Protein AF-A0A7R9WXA5-F1 (afdb_monomer)

Organism: NCBI:txid1486917

Solvent-accessible surface area (backbone atoms only — not comparable to full-atom values): 6353 Å² total; per-residue (Å²): 134,80,78,75,78,83,53,68,69,60,53,50,51,50,50,50,52,28,52,56,52,49,72,69,54,87,84,45,67,47,38,54,48,31,44,71,74,35,50,68,62,66,67,26,69,69,58,47,46,53,37,26,60,76,41,77,63,35,48,67,59,15,38,53,50,52,38,50,49,31,43,52,40,30,73,76,60,34,79,90,41,55,80,50,86,86,53,76,83,77,46,54,83,82,52,45,65,76,71,61,74,72,83,68,91,130

Mean predicted aligned error: 6.29 Å

pLDDT: mean 89.37, std 14.54, range [37.28, 98.56]

Structure (mmCIF, N/CA/C/O backbone):
data_AF-A0A7R9WXA5-F1
#
_entry.id   AF-A0A7R9WXA5-F1
#
loop_
_atom_site.group_PDB
_atom_site.id
_atom_site.type_symbol
_atom_site.label_atom_id
_atom_site.label_alt_id
_atom_site.label_comp_id
_atom_site.label_asym_id
_atom_site.label_entity_id
_atom_site.label_seq_id
_atom_site.pdbx_PDB_ins_code
_atom_site.Cartn_x
_atom_site.Cartn_y
_atom_site.Cartn_z
_atom_site.occupancy
_atom_site.B_iso_or_equiv
_atom_site.auth_seq_id
_atom_site.auth_comp_id
_atom_site.auth_asym_id
_atom_site.auth_atom_id
_atom_site.pdbx_PDB_model_num
ATOM 1 N N . LEU A 1 1 ? 32.493 -8.426 7.793 1.00 37.28 1 LEU A N 1
ATOM 2 C CA . LEU A 1 1 ? 32.169 -8.051 6.398 1.00 37.28 1 LEU A CA 1
ATOM 3 C C . LEU A 1 1 ? 31.004 -7.078 6.446 1.00 37.28 1 LEU A C 1
ATOM 5 O O . LEU A 1 1 ? 29.908 -7.484 6.812 1.00 37.28 1 LEU A O 1
ATOM 9 N N . GLY A 1 2 ? 31.269 -5.790 6.215 1.00 49.69 2 GLY A N 1
ATOM 10 C CA . GLY A 1 2 ? 30.218 -4.775 6.183 1.00 49.69 2 GLY A CA 1
ATOM 11 C C . GLY A 1 2 ? 29.324 -5.026 4.979 1.00 49.69 2 GLY A C 1
ATOM 12 O O . GLY A 1 2 ? 29.828 -5.157 3.865 1.00 49.69 2 GLY A O 1
ATOM 13 N N . VAL A 1 3 ? 28.016 -5.146 5.204 1.00 58.72 3 VAL A N 1
ATOM 14 C CA . VAL A 1 3 ? 27.047 -5.153 4.107 1.00 58.72 3 VAL A CA 1
ATOM 15 C C . VAL A 1 3 ? 27.260 -3.844 3.340 1.00 58.72 3 VAL A C 1
ATOM 17 O O . VAL A 1 3 ? 27.230 -2.784 3.974 1.00 58.72 3 VAL A O 1
ATOM 20 N N . PRO A 1 4 ? 27.548 -3.884 2.028 1.00 60.44 4 PRO A N 1
ATOM 21 C CA . PRO A 1 4 ? 27.756 -2.667 1.263 1.00 60.44 4 PRO A CA 1
ATOM 22 C C . PRO A 1 4 ? 26.523 -1.761 1.391 1.00 60.44 4 PRO A C 1
ATOM 24 O O . PRO A 1 4 ? 25.398 -2.269 1.450 1.00 60.44 4 PRO A O 1
ATOM 27 N N . PRO A 1 5 ? 26.718 -0.433 1.475 1.00 70.94 5 PRO A N 1
ATOM 28 C CA . PRO A 1 5 ? 25.619 0.500 1.659 1.00 70.94 5 PRO A CA 1
ATOM 29 C C . PRO A 1 5 ? 24.586 0.329 0.544 1.00 70.94 5 PRO A C 1
ATOM 31 O O . PRO A 1 5 ? 24.921 0.194 -0.633 1.00 70.94 5 PRO A O 1
ATOM 34 N N . GLU A 1 6 ? 23.317 0.322 0.941 1.00 77.69 6 GLU A N 1
ATOM 35 C CA . GLU A 1 6 ? 22.179 0.201 0.036 1.00 77.69 6 GLU A CA 1
ATOM 36 C C . GLU A 1 6 ? 22.240 1.311 -1.034 1.00 77.69 6 GLU A C 1
ATOM 38 O O . GLU A 1 6 ? 22.152 2.494 -0.709 1.00 77.69 6 GLU A O 1
ATOM 43 N N . ASN A 1 7 ? 22.402 0.941 -2.312 1.00 88.38 7 ASN A N 1
ATOM 44 C CA . ASN A 1 7 ? 22.489 1.902 -3.414 1.00 88.38 7 ASN A CA 1
ATOM 45 C C . ASN A 1 7 ? 21.105 2.545 -3.673 1.00 88.38 7 ASN A C 1
ATOM 47 O O . ASN A 1 7 ? 20.181 1.838 -4.095 1.00 88.38 7 ASN A O 1
ATOM 51 N N . PRO A 1 8 ? 20.943 3.874 -3.508 1.00 88.06 8 PRO A N 1
ATOM 52 C CA . PRO A 1 8 ? 19.649 4.539 -3.672 1.00 88.06 8 PRO A CA 1
ATOM 53 C C . PRO A 1 8 ? 19.028 4.373 -5.065 1.00 88.06 8 PRO A C 1
ATOM 55 O O . PRO A 1 8 ? 17.811 4.226 -5.182 1.00 88.06 8 PRO A O 1
ATOM 58 N N . GLN A 1 9 ? 19.841 4.359 -6.126 1.00 90.88 9 GLN A N 1
ATOM 59 C CA . GLN A 1 9 ? 19.360 4.176 -7.499 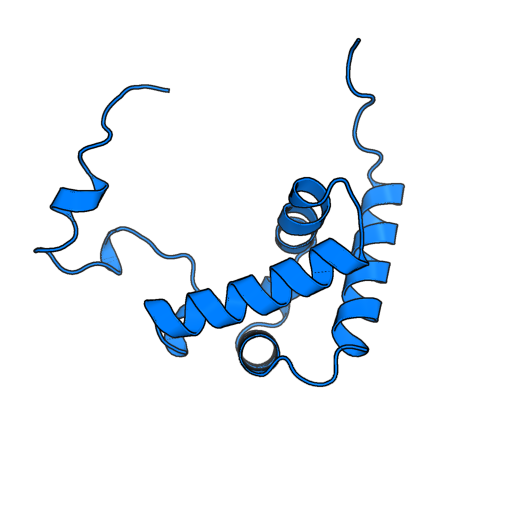1.00 90.88 9 GLN A CA 1
ATOM 60 C C . GLN A 1 9 ? 18.813 2.761 -7.702 1.00 90.88 9 GLN A C 1
ATOM 62 O O . GLN A 1 9 ? 17.733 2.589 -8.268 1.00 90.88 9 GLN A O 1
ATOM 67 N N . HIS A 1 10 ? 19.518 1.759 -7.171 1.00 91.56 10 HIS A N 1
ATOM 68 C CA . HIS A 1 10 ? 19.074 0.368 -7.217 1.00 91.56 10 HIS A CA 1
ATOM 69 C C . HIS A 1 10 ? 17.747 0.182 -6.468 1.00 91.56 10 HIS A C 1
ATOM 71 O O . HIS A 1 10 ? 16.817 -0.430 -6.988 1.00 91.56 10 HIS A O 1
ATOM 77 N N . MET A 1 11 ? 17.600 0.794 -5.290 1.00 92.44 11 MET A N 1
ATOM 78 C CA . MET A 1 11 ? 16.347 0.717 -4.531 1.00 92.44 11 MET A CA 1
ATOM 79 C C . MET A 1 11 ? 15.177 1.417 -5.210 1.00 92.44 11 MET A C 1
ATOM 81 O O . MET A 1 11 ? 14.036 0.954 -5.110 1.00 92.44 11 MET A O 1
ATOM 85 N N . ASN A 1 12 ? 15.435 2.527 -5.901 1.00 93.00 12 ASN A N 1
ATOM 86 C CA . ASN A 1 12 ? 14.410 3.202 -6.686 1.00 93.00 12 ASN A CA 1
ATOM 87 C C . ASN A 1 12 ? 13.939 2.317 -7.845 1.00 93.00 12 ASN A C 1
ATOM 89 O O . ASN A 1 12 ? 12.729 2.186 -8.040 1.00 93.00 12 ASN A O 1
ATOM 93 N N . LEU A 1 13 ? 14.865 1.650 -8.542 1.00 95.00 13 LEU A N 1
ATOM 94 C CA . LEU A 1 13 ? 14.544 0.689 -9.599 1.00 95.00 13 LEU A CA 1
ATOM 95 C C . LEU A 1 13 ? 13.698 -0.475 -9.064 1.00 95.00 13 LEU A C 1
ATOM 97 O O . LEU A 1 13 ? 12.629 -0.753 -9.604 1.00 95.00 13 LEU A O 1
ATOM 101 N N . LEU A 1 14 ? 14.112 -1.100 -7.960 1.00 96.50 14 LEU A N 1
ATOM 102 C CA . LEU A 1 14 ? 13.348 -2.182 -7.327 1.00 96.50 14 LEU A CA 1
ATOM 103 C C . LEU A 1 14 ? 11.954 -1.723 -6.890 1.00 96.50 14 LEU A C 1
ATOM 105 O O . LEU A 1 14 ? 10.974 -2.444 -7.060 1.00 96.50 14 LEU A O 1
ATOM 109 N N . SER A 1 15 ? 11.830 -0.497 -6.378 1.00 95.94 15 SER A N 1
ATOM 110 C CA . SER A 1 15 ? 10.529 0.068 -6.007 1.00 95.94 15 SER A CA 1
ATOM 111 C C . SER A 1 15 ? 9.627 0.289 -7.227 1.00 95.94 15 SER A C 1
ATOM 113 O O . SER A 1 15 ? 8.408 0.172 -7.119 1.00 95.94 15 SER A O 1
ATOM 115 N N . GLN A 1 16 ? 10.182 0.636 -8.391 1.00 95.81 16 GLN A N 1
ATOM 116 C CA . GLN A 1 16 ? 9.418 0.733 -9.641 1.00 95.81 16 GLN A CA 1
ATOM 117 C C . GLN A 1 16 ? 8.986 -0.653 -10.134 1.00 95.81 16 GLN A C 1
ATOM 119 O O . GLN A 1 16 ? 7.816 -0.841 -10.464 1.00 95.81 16 GLN A O 1
ATOM 124 N N . GLN A 1 17 ? 9.890 -1.635 -10.100 1.00 97.75 17 GLN A N 1
ATOM 125 C CA . GLN A 1 1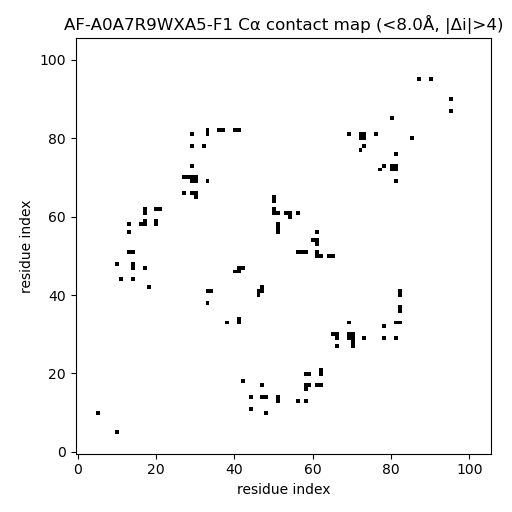7 ? 9.585 -3.024 -10.456 1.00 97.75 17 GLN A CA 1
ATOM 126 C C . GLN A 1 17 ? 8.509 -3.623 -9.543 1.00 97.75 17 GLN A C 1
ATOM 128 O O . GLN A 1 17 ? 7.585 -4.265 -10.033 1.00 97.75 17 GLN A O 1
ATOM 133 N N . LEU A 1 18 ? 8.563 -3.349 -8.237 1.00 98.19 18 LEU A N 1
ATOM 134 C CA . LEU A 1 18 ? 7.536 -3.763 -7.282 1.00 98.19 18 LEU A CA 1
ATOM 135 C C . LEU A 1 18 ? 6.169 -3.166 -7.619 1.00 98.19 18 LEU A C 1
ATOM 137 O O . LEU A 1 18 ? 5.181 -3.894 -7.638 1.00 98.19 18 LEU A O 1
ATOM 141 N N . ARG A 1 19 ? 6.095 -1.873 -7.955 1.00 97.06 19 ARG A N 1
ATOM 142 C CA . ARG A 1 19 ? 4.834 -1.257 -8.403 1.00 97.06 19 ARG A CA 1
ATOM 143 C C . ARG A 1 19 ? 4.295 -1.936 -9.661 1.00 97.06 19 ARG A C 1
ATOM 145 O O . ARG A 1 19 ? 3.125 -2.301 -9.691 1.00 97.06 19 ARG A O 1
ATOM 152 N N . ALA A 1 20 ? 5.145 -2.168 -10.661 1.00 97.19 20 ALA A N 1
ATOM 153 C CA . ALA A 1 20 ? 4.750 -2.874 -11.879 1.00 97.19 20 ALA A CA 1
ATOM 154 C C . ALA A 1 20 ? 4.264 -4.304 -11.584 1.00 97.19 20 ALA A C 1
ATOM 156 O O . ALA A 1 20 ? 3.243 -4.741 -12.118 1.00 97.19 20 ALA A O 1
ATOM 157 N N . ARG A 1 21 ? 4.944 -5.020 -10.681 1.00 98.06 21 ARG A N 1
ATOM 158 C CA . ARG A 1 21 ? 4.554 -6.368 -10.261 1.00 98.06 21 ARG A CA 1
ATOM 159 C C . ARG A 1 21 ? 3.217 -6.381 -9.525 1.00 98.06 21 ARG A C 1
ATOM 161 O O . ARG A 1 21 ? 2.407 -7.266 -9.782 1.00 98.06 21 ARG A O 1
ATOM 168 N N . LEU A 1 22 ? 2.962 -5.407 -8.653 1.00 97.56 22 LEU A N 1
ATOM 169 C CA . LEU A 1 22 ? 1.677 -5.270 -7.965 1.00 97.56 22 LEU A CA 1
ATOM 170 C C . LEU A 1 22 ? 0.538 -5.067 -8.968 1.00 97.56 22 LEU A C 1
ATOM 172 O O . LEU A 1 22 ? -0.504 -5.694 -8.814 1.00 97.56 22 LEU A O 1
ATOM 176 N N . LEU A 1 23 ? 0.739 -4.281 -10.031 1.00 95.56 23 LEU A N 1
ATOM 177 C CA . LEU A 1 23 ? -0.268 -4.096 -11.086 1.00 95.56 23 LEU A CA 1
ATOM 178 C C . LEU A 1 23 ? -0.600 -5.392 -11.844 1.00 95.56 23 LEU A C 1
ATOM 180 O O . LEU A 1 23 ? -1.725 -5.534 -12.318 1.00 95.56 23 LEU A O 1
ATOM 184 N N . SER A 1 24 ? 0.330 -6.350 -11.936 1.00 97.06 24 SER A N 1
ATOM 185 C CA . SER A 1 24 ? 0.087 -7.629 -12.619 1.00 97.06 24 SER A CA 1
ATOM 186 C C . SER A 1 24 ? -0.600 -8.691 -11.749 1.00 97.06 24 SER A C 1
ATOM 188 O O . SER A 1 24 ? -1.052 -9.715 -12.266 1.00 97.06 24 SER A O 1
ATOM 190 N N . ILE A 1 25 ? -0.718 -8.477 -10.433 1.00 97.69 25 ILE A N 1
ATOM 191 C CA . ILE A 1 25 ? -1.459 -9.381 -9.542 1.00 97.69 25 ILE A CA 1
ATOM 192 C C . ILE A 1 25 ? -2.962 -9.169 -9.745 1.00 97.69 25 ILE A C 1
ATOM 194 O O . ILE A 1 25 ? -3.498 -8.100 -9.463 1.00 97.69 25 ILE A O 1
ATOM 198 N N . ARG A 1 26 ? -3.659 -10.218 -10.198 1.00 96.69 26 ARG A N 1
ATOM 199 C CA . ARG A 1 26 ? -5.097 -10.157 -10.509 1.00 96.69 26 ARG A CA 1
ATOM 200 C C . ARG A 1 26 ? -5.993 -10.024 -9.277 1.00 96.69 26 ARG A C 1
ATOM 202 O O . ARG A 1 26 ? -6.949 -9.262 -9.314 1.00 96.69 26 ARG A O 1
ATOM 209 N N . HIS A 1 27 ? -5.704 -10.760 -8.205 1.00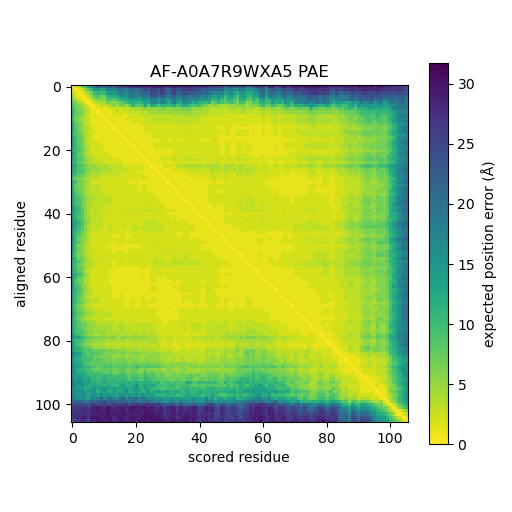 97.25 27 HIS A N 1
ATOM 210 C CA . HIS A 1 27 ? -6.563 -10.812 -7.021 1.00 97.25 27 HIS A CA 1
ATOM 211 C C . HIS A 1 27 ? -5.823 -10.305 -5.782 1.00 97.25 27 HIS A C 1
ATOM 213 O O . HIS A 1 27 ? -4.945 -10.985 -5.253 1.00 97.25 27 HIS A O 1
ATOM 219 N N . LYS A 1 28 ? -6.176 -9.095 -5.341 1.00 97.69 28 LYS A N 1
ATOM 220 C CA . LYS A 1 28 ? -5.554 -8.394 -4.206 1.00 97.69 28 LYS A CA 1
ATOM 221 C C . LYS A 1 28 ? -6.506 -7.332 -3.609 1.00 97.69 28 LYS A C 1
ATOM 223 O O . LYS A 1 28 ? -6.153 -6.153 -3.550 1.00 97.69 28 LYS A O 1
ATOM 228 N N . PRO A 1 29 ? -7.734 -7.713 -3.209 1.00 97.62 29 PRO A N 1
ATOM 229 C CA . PRO A 1 29 ? -8.806 -6.766 -2.896 1.00 97.62 29 PRO A CA 1
ATOM 230 C C . PRO A 1 29 ? -8.481 -5.815 -1.737 1.00 97.62 29 PRO A C 1
ATOM 232 O O . PRO A 1 29 ? -8.803 -4.631 -1.835 1.00 97.62 29 PRO A O 1
ATOM 235 N N . ALA A 1 30 ? -7.818 -6.272 -0.666 1.00 98.00 30 ALA A N 1
ATOM 236 C CA . ALA A 1 30 ? -7.446 -5.380 0.436 1.00 98.00 30 ALA A CA 1
ATOM 237 C C . ALA A 1 30 ? -6.377 -4.358 0.022 1.00 98.00 30 ALA A C 1
ATOM 239 O O . ALA A 1 30 ? -6.457 -3.191 0.405 1.00 98.00 30 ALA A O 1
ATOM 240 N N . PHE A 1 31 ? -5.408 -4.771 -0.803 1.00 98.25 31 PHE A N 1
ATOM 241 C CA . PHE A 1 31 ? -4.442 -3.843 -1.389 1.00 98.25 31 PHE A CA 1
ATOM 242 C C . PHE A 1 31 ? -5.138 -2.833 -2.304 1.00 98.25 31 PHE A C 1
ATOM 244 O O . PHE A 1 31 ? -4.882 -1.639 -2.189 1.00 98.25 31 PHE A O 1
ATOM 251 N N . ASP A 1 32 ? -6.036 -3.283 -3.184 1.00 98.31 32 ASP A N 1
ATOM 252 C CA . ASP A 1 32 ? -6.756 -2.399 -4.107 1.00 98.31 32 ASP A CA 1
ATOM 253 C C . ASP A 1 32 ? -7.622 -1.380 -3.368 1.00 98.31 32 ASP A C 1
ATOM 255 O O . ASP A 1 32 ? -7.702 -0.218 -3.772 1.00 98.31 32 ASP A O 1
ATOM 259 N N . LEU A 1 33 ? -8.224 -1.780 -2.248 1.00 98.00 33 LEU A N 1
ATOM 260 C CA . LEU A 1 33 ? -8.946 -0.866 -1.374 1.00 98.00 33 LEU A CA 1
ATOM 261 C C . LEU A 1 33 ? -8.008 0.146 -0.707 1.00 98.00 33 LEU A C 1
ATOM 263 O O . LEU A 1 33 ? -8.277 1.344 -0.770 1.00 98.00 33 LEU A O 1
ATOM 267 N N . ALA A 1 34 ? -6.888 -0.300 -0.134 1.00 97.69 34 ALA A N 1
ATOM 268 C CA . ALA A 1 34 ? -5.890 0.595 0.457 1.00 97.69 34 ALA A CA 1
ATOM 269 C C . ALA A 1 34 ? -5.335 1.596 -0.573 1.00 97.69 34 ALA A C 1
ATOM 271 O O . ALA A 1 34 ? -5.139 2.774 -0.277 1.00 97.69 34 ALA A O 1
ATOM 272 N N . MET A 1 35 ? -5.135 1.137 -1.808 1.00 97.44 35 MET A N 1
ATOM 273 C CA . MET A 1 35 ? -4.707 1.943 -2.944 1.00 97.44 35 MET A CA 1
ATOM 274 C C . MET A 1 35 ? -5.761 3.015 -3.287 1.00 97.44 35 MET A C 1
ATOM 276 O O . MET A 1 35 ? -5.421 4.171 -3.515 1.00 97.44 35 MET A O 1
ATOM 280 N N . ARG A 1 36 ? -7.057 2.694 -3.236 1.00 97.50 36 ARG A N 1
ATOM 281 C CA . ARG A 1 36 ? -8.125 3.701 -3.393 1.00 97.50 36 ARG A CA 1
ATOM 282 C C . ARG A 1 36 ? -8.193 4.685 -2.220 1.00 97.50 36 ARG A C 1
ATOM 284 O O . ARG A 1 36 ? -8.452 5.860 -2.448 1.00 97.50 36 ARG A O 1
ATOM 291 N N . GLN A 1 37 ? -7.959 4.221 -0.992 1.00 97.25 37 GLN A N 1
ATOM 292 C CA . GLN A 1 37 ? -8.050 5.041 0.223 1.00 97.25 37 GLN A CA 1
ATOM 293 C C . GLN A 1 37 ? -6.903 6.049 0.355 1.00 97.25 37 GLN A C 1
ATOM 295 O O . GLN A 1 37 ? -7.139 7.211 0.677 1.00 97.25 37 GLN A O 1
ATOM 300 N N . ASN A 1 38 ? -5.656 5.624 0.137 1.00 97.44 38 ASN A N 1
ATOM 301 C CA . ASN A 1 38 ? -4.501 6.510 0.263 1.00 97.44 38 ASN A CA 1
ATOM 302 C C . ASN A 1 38 ? -3.356 6.106 -0.681 1.00 97.44 38 ASN A C 1
ATOM 304 O O . ASN A 1 38 ? -2.433 5.377 -0.290 1.00 97.44 38 ASN A O 1
ATOM 308 N N . PRO A 1 39 ? -3.357 6.641 -1.912 1.00 96.44 39 PRO A N 1
ATOM 309 C CA . PRO A 1 39 ? -2.326 6.341 -2.888 1.00 96.44 39 PRO A CA 1
ATOM 310 C C . PRO A 1 39 ? -0.924 6.747 -2.488 1.00 96.44 39 PRO A C 1
ATOM 312 O O . PRO A 1 39 ? 0.032 6.028 -2.787 1.00 96.44 39 PRO A O 1
ATOM 315 N N . ALA A 1 40 ? -0.804 7.898 -1.830 1.00 96.00 40 ALA A N 1
ATOM 316 C CA . ALA A 1 40 ? 0.476 8.451 -1.423 1.00 96.00 40 ALA A CA 1
ATOM 317 C C . ALA A 1 40 ? 1.148 7.555 -0.377 1.00 96.00 40 ALA A C 1
ATOM 319 O O . ALA A 1 40 ? 2.354 7.327 -0.451 1.00 96.00 40 ALA A O 1
ATOM 320 N N . PHE A 1 41 ? 0.364 6.990 0.548 1.00 95.06 41 PHE A N 1
ATOM 321 C CA . PHE A 1 41 ? 0.850 6.031 1.535 1.00 95.06 41 PHE A CA 1
ATOM 322 C C . PHE A 1 41 ? 1.351 4.742 0.873 1.00 95.06 41 PHE A C 1
ATOM 324 O O . PHE A 1 41 ? 2.523 4.387 1.033 1.00 95.06 41 PHE A O 1
ATOM 331 N N . VAL A 1 42 ? 0.489 4.077 0.090 1.00 95.9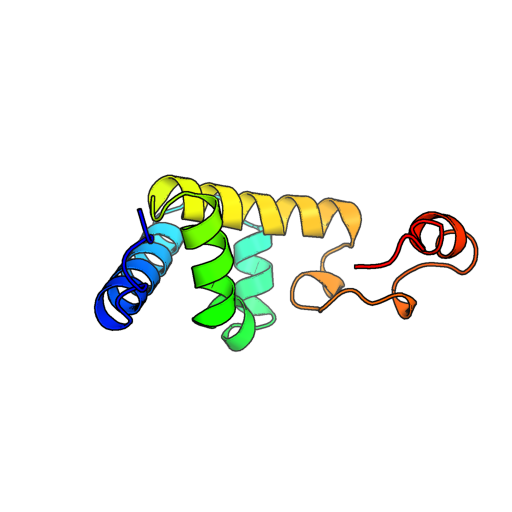4 42 VAL A N 1
ATOM 332 C CA . VAL A 1 42 ? 0.785 2.769 -0.525 1.00 95.94 42 VAL A CA 1
ATOM 333 C C . VAL A 1 42 ? 1.961 2.858 -1.501 1.00 95.94 42 VAL A C 1
ATOM 335 O O . VAL A 1 42 ? 2.810 1.969 -1.528 1.00 95.94 42 VAL A O 1
ATOM 338 N N . ASN A 1 43 ? 2.062 3.953 -2.262 1.00 94.88 43 ASN A N 1
ATOM 339 C CA . ASN A 1 43 ? 3.161 4.174 -3.203 1.00 94.88 43 ASN A CA 1
ATOM 340 C C . ASN A 1 43 ? 4.387 4.854 -2.591 1.00 94.88 43 ASN A C 1
ATOM 342 O O . ASN A 1 43 ? 5.337 5.131 -3.333 1.00 94.88 43 ASN A O 1
ATOM 346 N N . SER A 1 44 ? 4.416 5.140 -1.288 1.00 94.75 44 SER A N 1
ATOM 347 C CA . SER A 1 44 ? 5.568 5.823 -0.702 1.00 94.75 44 SER A CA 1
ATOM 348 C C . SER A 1 44 ? 6.834 4.953 -0.822 1.00 94.75 44 SER A C 1
ATOM 350 O O . SER A 1 44 ? 6.813 3.759 -0.500 1.00 94.75 44 SER A O 1
ATOM 352 N N . PRO A 1 45 ? 7.976 5.513 -1.271 1.00 92.25 45 PRO A N 1
ATOM 353 C CA . PRO A 1 45 ? 9.215 4.746 -1.406 1.00 92.25 45 PRO A CA 1
ATOM 354 C C . PRO A 1 45 ? 9.685 4.128 -0.088 1.00 92.25 45 PRO A C 1
ATOM 356 O O . PRO A 1 45 ? 10.317 3.078 -0.083 1.00 92.25 45 PRO A O 1
ATOM 359 N N . GLN A 1 46 ? 9.414 4.778 1.044 1.00 91.69 46 GLN A N 1
ATOM 360 C CA . GLN A 1 46 ? 9.794 4.249 2.350 1.00 91.69 46 GLN A CA 1
ATOM 361 C C . GLN A 1 46 ? 8.989 2.995 2.703 1.00 91.69 46 GLN A C 1
ATOM 363 O O . GLN A 1 46 ? 9.591 2.003 3.104 1.00 91.69 46 GLN A O 1
ATOM 368 N N . PHE A 1 47 ? 7.671 3.008 2.479 1.00 95.00 47 PHE A N 1
ATOM 369 C CA . PHE A 1 47 ? 6.806 1.857 2.734 1.00 95.00 47 PHE A CA 1
ATOM 370 C C . PHE A 1 47 ? 7.171 0.665 1.845 1.00 95.00 47 PHE A C 1
ATOM 372 O O . PHE A 1 47 ? 7.426 -0.422 2.354 1.00 95.00 47 PHE A O 1
ATOM 379 N N . LEU A 1 48 ? 7.301 0.871 0.531 1.00 96.38 48 LEU A N 1
ATOM 380 C CA . LEU A 1 48 ? 7.660 -0.200 -0.408 1.00 96.38 48 LEU A CA 1
ATOM 381 C C . LEU A 1 48 ? 9.022 -0.833 -0.088 1.00 96.38 48 LEU A C 1
ATOM 383 O O . LEU A 1 48 ? 9.173 -2.055 -0.136 1.00 96.38 48 LEU A O 1
ATOM 387 N N . ARG A 1 49 ? 10.009 -0.016 0.305 1.00 95.00 49 ARG A N 1
ATOM 388 C CA . ARG A 1 49 ? 11.340 -0.510 0.684 1.00 95.00 49 ARG A CA 1
ATOM 389 C C . ARG A 1 49 ? 11.326 -1.399 1.923 1.00 95.00 49 ARG A C 1
ATOM 391 O O . ARG A 1 49 ? 12.187 -2.266 2.019 1.00 95.00 49 ARG A O 1
ATOM 398 N N . MET A 1 50 ? 10.369 -1.243 2.842 1.00 95.31 50 MET A N 1
ATOM 399 C CA . MET A 1 50 ? 10.254 -2.153 3.991 1.00 95.31 50 MET A CA 1
ATOM 400 C C . MET A 1 50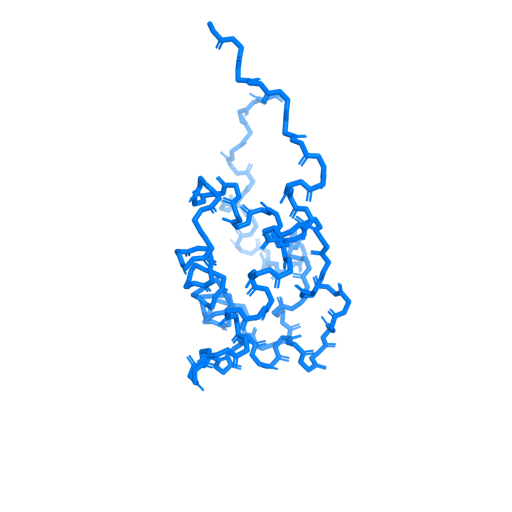 ? 10.017 -3.598 3.537 1.00 95.31 50 MET A C 1
ATOM 402 O O . MET A 1 50 ? 10.645 -4.513 4.065 1.00 95.31 50 MET A O 1
ATO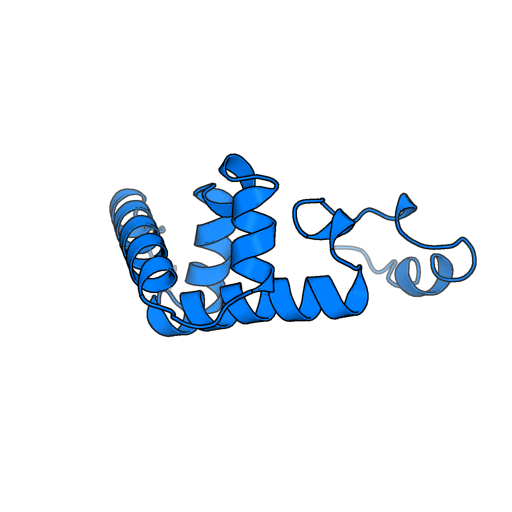M 406 N N . PHE A 1 51 ? 9.169 -3.802 2.525 1.00 97.56 51 PHE A N 1
ATOM 407 C CA . PHE A 1 51 ? 8.871 -5.129 1.982 1.00 97.56 51 PHE A CA 1
ATOM 408 C C . PHE A 1 51 ? 10.023 -5.683 1.150 1.00 97.56 51 PHE A C 1
ATOM 410 O O . PHE A 1 51 ? 10.384 -6.843 1.322 1.00 97.56 51 PHE A O 1
ATOM 417 N N . LEU A 1 52 ? 10.648 -4.847 0.314 1.00 96.62 52 LEU A N 1
ATOM 418 C CA . LEU A 1 52 ? 11.842 -5.243 -0.439 1.00 96.62 52 LEU A CA 1
ATOM 419 C C . LEU A 1 52 ? 12.955 -5.712 0.502 1.00 96.62 52 LEU A C 1
ATOM 421 O O . LEU A 1 52 ? 13.505 -6.789 0.310 1.00 96.62 52 LEU A O 1
ATOM 425 N N . ARG A 1 53 ? 13.235 -4.963 1.574 1.00 95.00 53 ARG A N 1
ATOM 426 C CA . ARG A 1 53 ? 14.250 -5.348 2.566 1.00 95.00 53 ARG A CA 1
ATOM 427 C C . ARG A 1 53 ? 13.898 -6.649 3.284 1.00 95.00 53 ARG A C 1
ATOM 429 O O . ARG A 1 53 ? 14.781 -7.478 3.483 1.00 95.00 53 ARG A O 1
ATOM 436 N N . ALA A 1 54 ? 12.627 -6.836 3.645 1.00 96.00 54 ALA A N 1
ATOM 437 C CA . ALA A 1 54 ? 12.163 -8.059 4.300 1.00 96.00 54 ALA A CA 1
ATOM 438 C C . ALA A 1 54 ? 12.382 -9.310 3.432 1.00 96.00 54 ALA A C 1
ATOM 440 O O . ALA A 1 54 ? 12.665 -10.377 3.968 1.00 96.00 54 ALA A O 1
ATOM 441 N N . GLU A 1 55 ? 12.311 -9.160 2.109 1.00 97.25 55 GLU A N 1
ATOM 442 C CA . GLU A 1 55 ? 12.452 -10.246 1.134 1.00 97.25 55 GLU A CA 1
ATOM 443 C C . GLU A 1 55 ? 13.797 -10.207 0.389 1.00 97.25 55 GLU A C 1
ATOM 445 O O . GLU A 1 55 ? 13.920 -10.718 -0.719 1.00 97.25 55 GLU A O 1
ATOM 450 N N . ARG A 1 56 ? 14.834 -9.590 0.981 1.00 94.75 56 ARG A N 1
ATOM 451 C CA . ARG A 1 56 ? 16.197 -9.508 0.406 1.00 94.75 56 ARG A CA 1
ATOM 452 C C . ARG A 1 56 ? 16.218 -8.992 -1.042 1.00 94.75 56 ARG A C 1
ATOM 454 O O . ARG A 1 56 ? 16.995 -9.466 -1.865 1.00 94.75 56 ARG A O 1
ATOM 461 N N . ASN A 1 57 ? 15.383 -7.996 -1.325 1.00 94.56 57 ASN A N 1
ATOM 462 C CA . ASN A 1 57 ? 15.183 -7.360 -2.626 1.00 94.56 57 ASN A CA 1
ATOM 463 C C . ASN A 1 57 ? 14.557 -8.257 -3.710 1.00 94.56 57 ASN A C 1
ATOM 465 O O . ASN A 1 57 ? 14.546 -7.875 -4.880 1.00 94.56 57 ASN A O 1
ATOM 469 N N . ASP A 1 58 ? 13.973 -9.400 -3.342 1.00 97.31 58 ASP A N 1
ATOM 470 C CA . ASP A 1 58 ? 13.141 -10.185 -4.251 1.00 97.31 58 ASP A CA 1
ATOM 471 C C . ASP A 1 58 ? 11.796 -9.482 -4.479 1.00 97.31 58 ASP A C 1
ATOM 473 O O . ASP A 1 58 ? 10.937 -9.403 -3.597 1.00 97.31 58 ASP A O 1
ATOM 477 N N . VAL A 1 59 ? 11.611 -8.954 -5.688 1.00 98.12 59 VAL A N 1
ATOM 478 C CA . VAL A 1 59 ? 10.419 -8.189 -6.070 1.00 98.12 59 VAL A CA 1
ATOM 479 C C . VAL A 1 59 ? 9.145 -9.039 -6.040 1.00 98.12 59 VAL A C 1
ATOM 481 O O . VAL A 1 59 ? 8.082 -8.523 -5.689 1.00 98.12 59 VAL A O 1
ATOM 484 N N . ASN A 1 60 ? 9.223 -10.322 -6.399 1.00 98.12 60 ASN A N 1
ATOM 485 C CA . ASN A 1 60 ? 8.049 -11.192 -6.448 1.00 98.12 60 ASN A CA 1
ATOM 486 C C . ASN A 1 60 ? 7.580 -11.531 -5.038 1.00 98.12 60 ASN A C 1
ATOM 488 O O . ASN A 1 60 ? 6.413 -11.304 -4.712 1.00 98.12 60 ASN A O 1
ATOM 492 N N . HIS A 1 61 ? 8.500 -11.982 -4.187 1.00 98.44 61 HIS A N 1
ATOM 493 C CA . HIS A 1 61 ? 8.183 -12.272 -2.792 1.00 98.44 61 HIS A CA 1
ATOM 494 C C . HIS A 1 61 ? 7.754 -11.008 -2.037 1.00 98.44 61 HIS A C 1
ATOM 496 O O . HIS A 1 61 ? 6.804 -11.056 -1.252 1.00 98.44 61 HIS A O 1
ATOM 502 N N . ALA A 1 62 ? 8.366 -9.852 -2.320 1.00 98.38 62 ALA A N 1
ATOM 503 C CA . ALA A 1 62 ? 7.948 -8.580 -1.733 1.00 98.38 62 ALA A CA 1
ATOM 504 C C . ALA A 1 62 ? 6.517 -8.197 -2.136 1.00 98.38 62 ALA A C 1
ATOM 506 O O . ALA A 1 62 ? 5.752 -7.743 -1.284 1.00 98.38 62 ALA A O 1
ATOM 507 N N . ALA A 1 63 ? 6.135 -8.397 -3.403 1.00 98.56 63 ALA A N 1
ATOM 508 C CA . ALA A 1 63 ? 4.776 -8.130 -3.873 1.00 98.56 63 ALA A CA 1
ATOM 509 C C . ALA A 1 63 ? 3.750 -9.036 -3.176 1.00 98.56 63 ALA A C 1
ATOM 511 O O . ALA A 1 63 ? 2.742 -8.541 -2.668 1.00 98.56 63 ALA A O 1
ATOM 512 N N . ASP A 1 64 ? 4.039 -10.335 -3.077 1.00 98.31 64 ASP A N 1
ATOM 513 C CA . ASP A 1 64 ? 3.164 -11.296 -2.402 1.00 98.31 64 ASP A CA 1
ATOM 514 C C . ASP A 1 64 ? 3.034 -10.986 -0.904 1.00 98.31 64 ASP A C 1
ATOM 516 O O . ASP A 1 64 ? 1.924 -10.972 -0.360 1.00 98.31 64 ASP A O 1
ATOM 520 N N . ARG A 1 65 ? 4.146 -10.661 -0.228 1.00 98.44 65 ARG A N 1
ATOM 521 C CA . ARG A 1 65 ? 4.132 -10.228 1.178 1.00 98.44 65 ARG A CA 1
ATOM 522 C C . ARG A 1 65 ? 3.309 -8.957 1.359 1.00 98.44 65 ARG A C 1
ATOM 524 O O . ARG A 1 65 ? 2.572 -8.854 2.337 1.00 98.44 65 ARG A O 1
ATOM 531 N N . LEU A 1 66 ? 3.431 -7.991 0.454 1.00 98.25 66 LEU A N 1
ATOM 532 C CA . LEU A 1 66 ? 2.713 -6.723 0.544 1.00 98.25 66 LEU A CA 1
ATOM 533 C C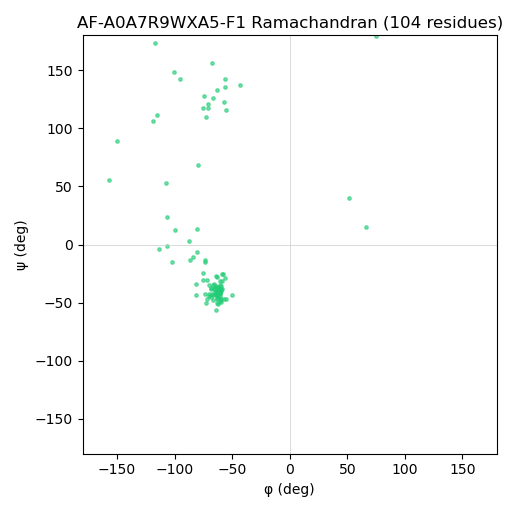 . LEU A 1 66 ? 1.200 -6.928 0.382 1.00 98.25 66 LEU A C 1
ATOM 535 O O . LEU A 1 66 ? 0.427 -6.384 1.172 1.00 98.25 66 LEU A O 1
ATOM 539 N N . VAL A 1 67 ? 0.765 -7.756 -0.571 1.00 98.38 67 VAL A N 1
ATOM 540 C CA . VAL A 1 67 ? -0.657 -8.118 -0.711 1.00 98.38 67 VAL A CA 1
ATOM 541 C C . VAL A 1 67 ? -1.161 -8.805 0.560 1.00 98.38 67 VAL A C 1
ATOM 543 O O . VAL A 1 67 ? -2.162 -8.373 1.131 1.00 98.38 67 VAL A O 1
ATOM 546 N N . ARG A 1 68 ? -0.430 -9.806 1.069 1.00 98.06 68 ARG A N 1
ATOM 547 C CA . ARG A 1 68 ? -0.777 -10.505 2.321 1.00 98.06 68 ARG A CA 1
ATOM 548 C C . ARG A 1 68 ? -0.814 -9.575 3.532 1.00 98.06 68 ARG A C 1
ATOM 550 O O . ARG A 1 68 ? -1.649 -9.764 4.408 1.00 98.06 68 ARG A O 1
ATOM 557 N N . HIS A 1 69 ? 0.054 -8.565 3.584 1.00 97.25 69 HIS A N 1
ATOM 558 C CA . HIS A 1 69 ? 0.054 -7.574 4.655 1.00 97.25 69 HIS A CA 1
ATOM 559 C C . HIS A 1 69 ? -1.272 -6.817 4.721 1.00 97.25 69 HIS A C 1
ATOM 561 O O . HIS A 1 69 ? -1.832 -6.691 5.806 1.00 97.25 69 HIS A O 1
ATOM 567 N N . PHE A 1 70 ? -1.797 -6.342 3.588 1.00 97.94 70 PHE A N 1
ATOM 568 C CA . PHE A 1 70 ? -3.091 -5.656 3.585 1.00 97.94 70 PHE A CA 1
ATOM 569 C C . PHE A 1 70 ? -4.256 -6.602 3.864 1.00 97.94 70 PHE A C 1
ATOM 571 O O . PHE A 1 70 ? -5.186 -6.196 4.552 1.00 97.94 70 PHE A O 1
ATOM 578 N N . GLU A 1 71 ? -4.198 -7.851 3.399 1.00 98.00 71 GLU A N 1
ATOM 579 C CA . GLU A 1 71 ? -5.219 -8.850 3.734 1.00 98.00 71 GLU A CA 1
ATOM 580 C C . GLU A 1 71 ? -5.265 -9.135 5.241 1.00 98.00 71 GLU A C 1
ATOM 582 O O . GLU A 1 71 ? -6.317 -8.979 5.855 1.00 98.00 71 GLU A O 1
ATOM 587 N N . GLY A 1 72 ? -4.122 -9.429 5.867 1.00 96.94 72 GLY A N 1
ATOM 588 C CA . GLY A 1 72 ? -4.062 -9.640 7.316 1.00 96.94 72 GLY A CA 1
ATOM 589 C C . GLY A 1 72 ? -4.410 -8.376 8.106 1.00 96.94 72 GLY A C 1
ATOM 590 O O . GLY A 1 72 ? -5.091 -8.433 9.125 1.00 96.94 72 GLY A O 1
ATOM 591 N N . LYS A 1 73 ? -4.011 -7.195 7.616 1.00 95.75 73 LYS A N 1
ATOM 592 C CA . LYS A 1 73 ? -4.389 -5.928 8.251 1.00 95.75 73 LYS A CA 1
ATOM 593 C C . LYS A 1 73 ? -5.897 -5.684 8.181 1.00 95.75 73 LYS A C 1
ATOM 595 O O . LYS A 1 73 ? -6.456 -5.207 9.161 1.00 95.75 73 LYS A O 1
ATOM 600 N N . ARG A 1 74 ? -6.550 -6.032 7.066 1.00 96.75 74 ARG A N 1
ATOM 601 C CA . ARG A 1 74 ? -8.012 -5.975 6.911 1.00 96.75 74 ARG A CA 1
ATOM 602 C C . ARG A 1 74 ? -8.712 -6.910 7.888 1.00 96.75 74 ARG A C 1
ATOM 604 O O . ARG A 1 74 ? -9.707 -6.514 8.475 1.00 96.75 74 ARG A O 1
ATOM 611 N N . GLU A 1 75 ? -8.208 -8.131 8.022 1.00 95.94 75 GLU A N 1
ATOM 612 C CA . GLU A 1 75 ? -8.782 -9.154 8.897 1.00 95.94 75 GLU A CA 1
ATOM 613 C C . GLU A 1 75 ? -8.740 -8.730 10.369 1.00 95.94 75 GLU A C 1
ATOM 615 O O . GLU A 1 75 ? -9.735 -8.860 11.071 1.00 95.94 75 GLU A O 1
ATOM 620 N N . ILE A 1 76 ? -7.616 -8.162 10.813 1.00 92.38 76 ILE A N 1
ATOM 621 C CA . ILE A 1 76 ? -7.418 -7.783 12.218 1.00 92.38 76 ILE A CA 1
ATOM 622 C C . ILE A 1 76 ? -8.075 -6.434 12.543 1.00 92.38 76 ILE A C 1
ATOM 624 O O . ILE A 1 76 ? -8.693 -6.285 13.590 1.00 92.38 76 ILE A O 1
ATOM 628 N N . TRP A 1 77 ? -7.923 -5.436 11.667 1.00 91.94 77 TRP A N 1
ATOM 629 C CA . TRP A 1 77 ? -8.256 -4.037 11.976 1.00 91.94 77 TRP A CA 1
ATOM 630 C C . TRP A 1 77 ? -9.435 -3.474 11.182 1.00 91.94 77 TRP A C 1
ATOM 632 O O . TRP A 1 77 ? -9.822 -2.322 11.383 1.00 91.94 77 TRP A O 1
ATOM 642 N N . GLY A 1 78 ? -9.986 -4.247 10.249 1.00 94.56 78 GLY A N 1
ATOM 643 C CA . GLY A 1 78 ? -11.027 -3.785 9.343 1.00 94.56 78 GLY A CA 1
ATOM 644 C C . GLY A 1 78 ? -10.518 -2.859 8.234 1.00 94.56 78 GLY A C 1
ATOM 645 O O . GLY A 1 78 ? -9.333 -2.533 8.106 1.00 94.56 78 GLY A O 1
ATOM 646 N N . VAL A 1 79 ? -11.454 -2.439 7.384 1.00 96.00 79 VAL A N 1
ATOM 647 C CA . VAL A 1 79 ? -11.163 -1.666 6.168 1.00 96.00 79 VAL A CA 1
ATOM 648 C C . VAL A 1 79 ? -10.728 -0.226 6.448 1.00 96.00 79 VAL A C 1
ATOM 650 O O . VAL A 1 79 ? -9.914 0.314 5.702 1.00 96.00 79 VAL A O 1
ATOM 653 N N . ASP A 1 80 ? -11.201 0.386 7.534 1.00 92.94 80 ASP A N 1
ATOM 654 C CA . ASP A 1 80 ? -10.948 1.804 7.848 1.00 92.94 80 ASP A CA 1
ATOM 655 C C . ASP A 1 80 ? -9.516 2.068 8.329 1.00 92.94 80 ASP A C 1
ATOM 657 O O . ASP A 1 80 ? -9.047 3.207 8.381 1.00 92.94 80 ASP A O 1
ATOM 661 N N . LYS A 1 81 ? -8.792 1.006 8.693 1.00 93.12 81 LYS A N 1
ATOM 662 C CA . LYS A 1 81 ? -7.452 1.088 9.280 1.00 93.12 81 LYS A CA 1
ATOM 663 C C . LYS A 1 81 ? -6.344 0.675 8.314 1.00 93.12 81 LYS A C 1
ATOM 665 O O . LYS A 1 81 ? -5.168 0.762 8.676 1.00 93.12 81 LYS A O 1
ATOM 670 N N . LEU A 1 82 ? -6.665 0.275 7.080 1.00 94.50 82 LEU A N 1
ATOM 671 C CA . LEU A 1 82 ? -5.685 -0.250 6.119 1.00 94.50 82 LEU A CA 1
ATOM 672 C C . LEU A 1 82 ? -4.526 0.718 5.872 1.00 94.50 82 LEU A C 1
ATOM 674 O O . LEU A 1 82 ? -3.359 0.333 5.978 1.00 94.50 82 LEU A O 1
ATOM 678 N N . THR A 1 83 ? -4.826 1.993 5.646 1.00 95.38 83 THR A N 1
ATOM 679 C CA . THR A 1 83 ? -3.821 3.036 5.386 1.00 95.38 83 THR A CA 1
ATOM 680 C C . THR A 1 83 ? -3.505 3.890 6.613 1.00 95.38 83 THR A C 1
ATOM 682 O O . THR A 1 83 ? -2.875 4.939 6.488 1.00 95.38 83 THR A O 1
ATOM 685 N N . LYS A 1 84 ? -3.938 3.465 7.806 1.00 91.50 84 LYS A N 1
ATOM 686 C CA . LYS A 1 84 ? -3.657 4.154 9.069 1.00 91.50 84 LYS A CA 1
ATOM 687 C C . LYS A 1 84 ? -2.428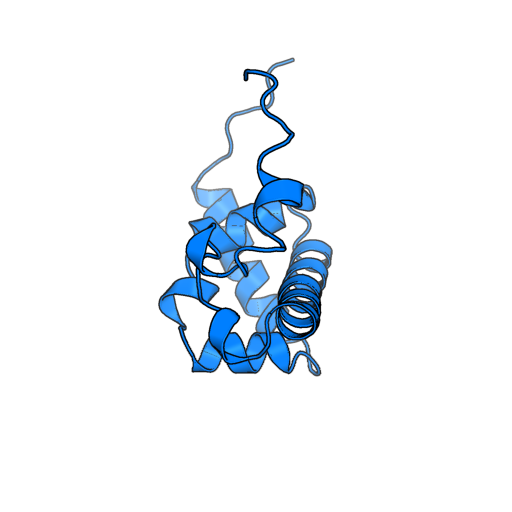 3.544 9.746 1.00 91.50 84 LYS A C 1
ATOM 689 O O . LYS A 1 84 ? -2.230 2.325 9.734 1.00 91.50 84 LYS A O 1
ATOM 694 N N . ARG A 1 85 ? -1.605 4.384 10.377 1.00 88.62 85 ARG A N 1
ATOM 695 C CA . ARG A 1 85 ? -0.669 3.925 11.408 1.00 88.62 85 ARG A CA 1
ATOM 696 C C . ARG A 1 85 ? -1.481 3.547 12.648 1.00 88.62 85 ARG A C 1
ATOM 698 O O . ARG A 1 85 ? -2.179 4.402 13.180 1.00 88.62 85 ARG A O 1
ATOM 705 N N . ILE A 1 86 ? -1.377 2.291 13.073 1.00 88.94 86 ILE A N 1
ATOM 706 C CA . ILE A 1 86 ? -2.017 1.810 14.300 1.00 88.94 86 ILE A CA 1
ATOM 707 C C . ILE A 1 86 ? -1.228 2.354 15.494 1.00 88.94 86 ILE A C 1
ATOM 709 O O . ILE A 1 86 ? 0.001 2.222 15.530 1.00 88.94 86 ILE A O 1
ATOM 713 N N . THR A 1 87 ? -1.914 2.998 16.433 1.00 89.25 87 THR A N 1
ATOM 714 C CA . THR A 1 87 ? -1.346 3.488 17.699 1.00 89.25 87 THR A CA 1
ATOM 715 C C . THR A 1 87 ? -2.008 2.786 18.883 1.00 89.25 87 THR A C 1
ATOM 717 O O . THR A 1 87 ? -2.965 2.042 18.698 1.00 89.25 87 THR A O 1
ATOM 720 N N . MET A 1 88 ? -1.516 3.016 20.107 1.00 87.12 88 MET A N 1
ATOM 721 C CA . MET A 1 88 ? -2.151 2.469 21.317 1.00 87.12 88 MET A CA 1
ATOM 722 C C . MET A 1 88 ? -3.617 2.903 21.463 1.00 87.12 88 MET A C 1
ATOM 724 O O . MET A 1 88 ? -4.401 2.174 22.056 1.00 87.12 88 MET A O 1
ATOM 728 N N . ASP A 1 89 ? -4.002 4.043 20.886 1.00 88.56 89 ASP A N 1
ATOM 729 C CA . ASP A 1 89 ? -5.380 4.551 20.915 1.00 88.56 89 ASP A CA 1
ATOM 730 C C . ASP A 1 89 ? -6.332 3.780 19.992 1.00 88.56 89 ASP A C 1
ATOM 732 O O . ASP A 1 89 ? -7.544 3.944 20.085 1.00 88.56 89 ASP A O 1
ATOM 736 N N . ASP A 1 90 ? -5.805 2.956 19.081 1.00 86.94 90 ASP A N 1
ATOM 737 C CA . ASP A 1 90 ? -6.622 2.058 18.261 1.00 86.94 90 ASP A CA 1
ATOM 738 C C . ASP A 1 90 ? -7.019 0.772 19.010 1.00 86.94 90 ASP A C 1
ATOM 740 O O . ASP A 1 90 ? -7.815 0.002 18.480 1.00 86.94 90 ASP A O 1
ATOM 744 N N . PHE A 1 91 ? -6.493 0.553 20.220 1.00 86.12 91 PHE A N 1
ATOM 745 C CA . PHE A 1 91 ? -6.821 -0.581 21.086 1.00 86.12 91 PHE A CA 1
ATOM 746 C C . PHE A 1 91 ? -7.809 -0.166 22.180 1.00 86.12 91 PHE A C 1
ATOM 748 O O . PHE A 1 91 ? -7.763 0.958 22.689 1.00 86.12 91 PHE A O 1
ATOM 755 N N . THR A 1 92 ? -8.663 -1.096 22.595 1.00 86.75 92 THR A N 1
ATOM 756 C CA . THR A 1 92 ? -9.535 -0.924 23.766 1.00 86.75 92 THR A CA 1
ATOM 757 C C . THR A 1 92 ? -8.720 -0.872 25.063 1.00 86.75 92 THR A C 1
ATOM 759 O O . THR A 1 92 ? -7.609 -1.400 25.135 1.00 86.75 92 THR A O 1
ATOM 762 N N . GLU A 1 93 ? -9.264 -0.263 26.123 1.00 88.50 93 GLU A N 1
ATOM 763 C CA . GLU A 1 93 ? -8.595 -0.209 27.438 1.00 88.50 93 GLU A CA 1
ATOM 764 C C . GLU A 1 93 ? -8.251 -1.600 27.994 1.00 88.50 93 GLU A C 1
ATOM 766 O O . GLU A 1 93 ? -7.261 -1.756 28.704 1.00 88.50 93 GLU A O 1
ATOM 771 N N . GLU A 1 94 ? -9.028 -2.618 27.628 1.00 86.25 94 GLU A N 1
ATOM 772 C CA . GLU A 1 94 ? -8.805 -4.011 28.021 1.00 86.25 94 GLU A CA 1
ATOM 773 C C . GLU A 1 94 ? -7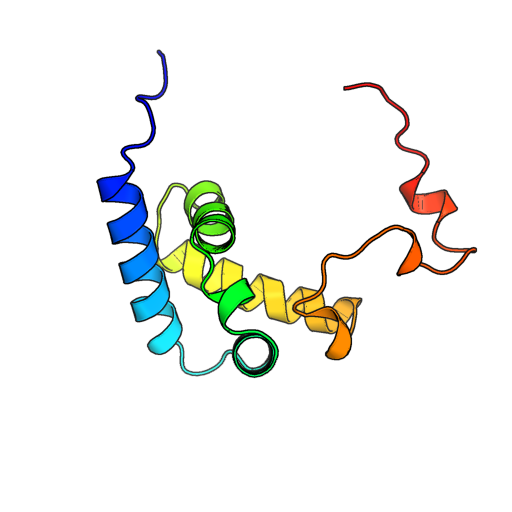.644 -4.661 27.250 1.00 86.25 94 GLU A C 1
ATOM 775 O O . GLU A 1 94 ? -6.929 -5.500 27.797 1.00 86.25 94 GLU A O 1
ATOM 780 N N . GLU A 1 95 ? -7.402 -4.250 26.001 1.00 84.88 95 GLU A N 1
ATOM 781 C CA . GLU A 1 95 ? -6.312 -4.758 25.160 1.00 84.88 95 GLU A CA 1
ATOM 782 C C . GLU A 1 95 ? -4.965 -4.092 25.468 1.00 84.88 95 GLU A C 1
ATOM 784 O O . GLU A 1 95 ? -3.914 -4.738 25.389 1.00 84.88 95 GLU A O 1
ATOM 789 N N . LYS A 1 96 ? -4.964 -2.806 25.842 1.00 86.06 96 LYS A N 1
ATOM 790 C CA . LYS A 1 96 ? -3.736 -2.025 26.098 1.00 86.06 96 LYS A CA 1
ATOM 791 C C . LYS A 1 96 ? -2.744 -2.727 27.050 1.00 86.06 96 LYS A C 1
ATOM 793 O O . LYS A 1 96 ? -1.554 -2.752 26.716 1.00 86.06 96 LYS A O 1
ATOM 798 N N . PRO A 1 97 ? -3.158 -3.358 28.171 1.00 85.25 97 PRO A N 1
ATOM 799 C CA . PRO A 1 97 ? -2.261 -4.092 29.068 1.00 85.25 97 PRO A CA 1
ATOM 800 C C . PRO A 1 97 ? -1.483 -5.251 28.422 1.00 85.25 97 PRO A C 1
ATOM 802 O O . PRO A 1 97 ? -0.407 -5.605 28.910 1.00 85.25 97 PRO A O 1
ATOM 805 N N . PHE A 1 98 ? -1.985 -5.852 27.338 1.00 79.31 98 PHE A N 1
ATOM 806 C CA . PHE A 1 98 ? -1.297 -6.950 26.645 1.00 79.31 98 PHE A CA 1
ATOM 807 C C . PHE A 1 98 ? -0.105 -6.464 25.810 1.00 79.31 98 PHE A C 1
ATOM 809 O O . PHE A 1 98 ? 0.845 -7.218 25.592 1.00 79.31 98 PHE A O 1
ATOM 816 N N . PHE A 1 99 ? -0.115 -5.196 25.391 1.00 71.06 99 PHE A N 1
ATOM 817 C CA . PHE A 1 99 ? 0.921 -4.604 24.539 1.00 71.06 99 PHE A CA 1
ATOM 818 C C . PHE A 1 99 ? 1.911 -3.715 25.308 1.00 71.06 99 PHE A C 1
ATOM 820 O O . PHE A 1 99 ? 3.003 -3.450 24.810 1.00 71.06 99 PHE A O 1
ATOM 827 N N . THR A 1 100 ? 1.595 -3.316 26.545 1.00 68.06 100 THR A N 1
ATOM 828 C CA . THR A 1 100 ? 2.490 -2.528 27.417 1.00 68.06 100 THR A CA 1
ATOM 829 C C . THR A 1 100 ? 3.456 -3.377 28.253 1.00 68.06 100 THR A C 1
ATOM 831 O O . THR A 1 100 ? 4.442 -2.854 28.768 1.00 68.06 100 THR A O 1
ATOM 834 N N . LYS A 1 101 ? 3.257 -4.700 28.349 1.00 57.28 101 LYS A N 1
ATOM 835 C CA . LYS A 1 101 ? 4.100 -5.605 29.163 1.00 57.28 101 LYS A CA 1
ATOM 836 C C . LYS A 1 101 ? 5.433 -6.041 28.530 1.00 57.28 101 LYS A C 1
ATOM 838 O O . LYS A 1 101 ? 6.095 -6.929 29.059 1.00 57.28 101 LYS A O 1
ATOM 843 N N . ARG A 1 102 ? 5.891 -5.399 27.449 1.00 55.66 102 ARG A N 1
ATOM 844 C CA . ARG A 1 102 ? 7.273 -5.536 26.940 1.00 55.66 102 ARG A CA 1
ATOM 845 C C . ARG A 1 102 ? 8.094 -4.273 27.206 1.00 55.66 102 ARG A C 1
ATOM 847 O O . ARG A 1 102 ? 8.708 -3.715 26.307 1.00 55.66 102 ARG A O 1
ATOM 854 N N . GLY A 1 103 ? 8.111 -3.838 28.462 1.00 48.06 103 GLY A N 1
ATOM 855 C CA . GLY A 1 103 ? 9.117 -2.916 28.986 1.00 48.06 103 GLY A CA 1
ATOM 856 C C . GLY A 1 103 ? 10.409 -3.664 29.315 1.00 48.06 103 GLY A C 1
ATOM 857 O O . GLY A 1 103 ? 10.733 -3.848 30.481 1.00 48.06 103 GLY A O 1
ATOM 858 N N . GLY A 1 104 ? 11.110 -4.147 28.292 1.00 43.22 104 GLY A N 1
ATOM 859 C CA . GLY A 1 104 ? 12.529 -4.482 28.375 1.00 43.22 104 GLY A CA 1
ATOM 860 C C . GLY A 1 104 ? 13.250 -3.526 27.439 1.00 43.22 104 GLY A C 1
ATOM 861 O O . GLY A 1 104 ? 12.998 -3.578 26.238 1.00 43.22 104 GLY A O 1
ATOM 862 N N . SER A 1 105 ? 14.044 -2.615 28.006 1.00 38.72 105 SER A N 1
ATOM 863 C CA . SER A 1 105 ? 14.779 -1.568 27.294 1.00 38.72 105 SER A CA 1
ATOM 864 C C . SER A 1 105 ? 15.446 -2.070 26.014 1.00 38.72 105 SER A C 1
ATOM 866 O O . SER A 1 105 ? 16.086 -3.123 26.018 1.00 38.72 105 SER A O 1
ATOM 868 N N . ILE A 1 106 ? 15.347 -1.265 24.958 1.00 39.22 106 ILE A N 1
ATOM 869 C CA . ILE A 1 106 ? 16.285 -1.256 23.833 1.00 39.22 106 ILE A CA 1
ATOM 870 C C . ILE A 1 106 ? 16.874 0.146 23.763 1.00 39.22 106 ILE A C 1
ATOM 872 O O . ILE A 1 106 ? 16.065 1.099 23.857 1.00 39.22 106 ILE A O 1
#

Secondary structure (DSSP, 8-state):
-PPPP--HHHHHHHHHHHHHHHHH-S--HHHHHHHHH-HHHHT-HHHHHHHHHHTTT-HHHHHHHHHHHHHHHHHHH-GGGTTSPP-GGGS-TTTHHHHH------

Foldseek 3Di:
DDDPPDDPVVLVVLLVLLVVLLVPDPDQVLLVLLCVVDVCQSSPSVVLVVLCVVVVNPSNSSNVVSSVLSVVCCVPQNNVCSSPDDDLVSDDPVCSVVVPPPPDDD

Sequence (106 aa):
LGVPPENPQHMNLLSQQLRARLLSIRHKPAFDLAMRQNPAFVNSPQFLRMFLRAERNDVNHAADRLVRHFEGKREIWGVDKLTKRITMDDFTEEEKPFFTKRGGSI

Nearest PDB structures (foldseek):
  5x0w-assembly1_A  TM=4.048E-01  e=8.098E-01  Homo sapiens
  4fm3-assembly1_C  TM=2.540E-01  e=6.707E+00  Pseudomonas aeruginosa PAO1

Radius of gyration: 16.21 Å; Cα contacts (8 Å, |Δi|>4): 72; chains: 1; bounding box: 43×21×42 Å

InterPro domains:
  IPR036273 CRAL/TRIO, N-terminal domain superfamily [SSF46938] (4-76)